Protein AF-A0A370G8D8-F1 (afdb_monomer_lite)

Organism: NCBI:txid254246

pLDDT: mean 83.09, std 14.34, range [38.81, 96.88]

Sequence (162 aa):
MQWWKKPDFDPYFFDPEKSTRTYGFIYNSIEMRDIIIDYLDWLRSDYPVCKQAIDLLRATIQFRAETSPESYFAEQRKSAQATPEDFKAPLEKMASVIQAAQQQLSLLDRQSNDYQFLSSAIRYCLTSVNERMNKLKMNEDAIYQKYFPGSKLQKMLEEQDI

Radius of gyration: 16.88 Å; chains: 1; bounding box: 49×33×49 Å

Structure (mmCIF, N/CA/C/O backbone):
data_AF-A0A370G8D8-F1
#
_entry.id   AF-A0A370G8D8-F1
#
loop_
_atom_site.group_PDB
_atom_site.i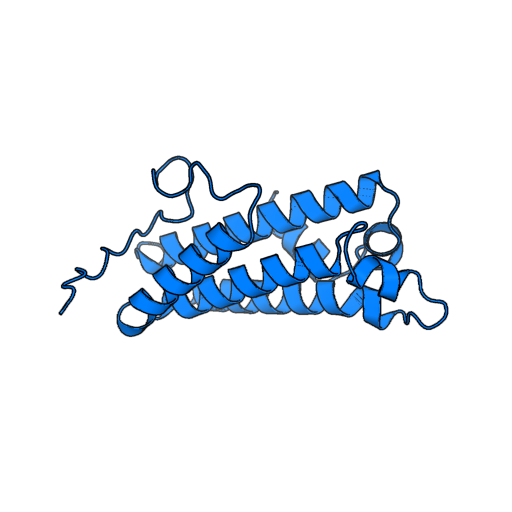d
_atom_site.type_symbol
_atom_site.label_atom_id
_atom_site.label_alt_id
_atom_site.label_comp_id
_atom_site.label_asym_id
_atom_site.label_entity_id
_atom_site.label_seq_id
_atom_site.pdbx_PDB_ins_code
_atom_site.Cartn_x
_atom_site.Cartn_y
_atom_site.Cartn_z
_atom_site.occupancy
_atom_site.B_iso_or_equiv
_atom_site.auth_seq_id
_atom_site.auth_comp_id
_atom_site.auth_asym_id
_atom_site.auth_atom_id
_atom_site.pdbx_PDB_model_num
ATOM 1 N N . MET A 1 1 ? -31.444 -21.882 0.914 1.00 38.81 1 MET A N 1
ATOM 2 C CA . MET A 1 1 ? -30.844 -20.721 1.605 1.00 38.81 1 MET A CA 1
ATOM 3 C C . MET A 1 1 ? -29.583 -21.200 2.290 1.00 38.81 1 MET A C 1
ATOM 5 O O . MET A 1 1 ? -29.697 -22.018 3.192 1.00 38.81 1 MET A O 1
ATOM 9 N N . GLN A 1 2 ? -28.402 -20.777 1.846 1.00 40.72 2 GLN A N 1
ATOM 10 C CA . GLN A 1 2 ? -27.200 -20.994 2.646 1.00 40.72 2 GLN A CA 1
ATOM 11 C C . GLN A 1 2 ? -27.131 -19.889 3.706 1.00 40.72 2 GLN A C 1
ATOM 13 O O . GLN A 1 2 ? -27.067 -18.709 3.375 1.00 40.72 2 GLN A O 1
ATOM 18 N N . TRP A 1 3 ? -27.212 -20.287 4.973 1.00 42.16 3 TRP A N 1
ATOM 19 C CA . TRP A 1 3 ? -27.082 -19.415 6.135 1.00 42.16 3 TRP A CA 1
ATOM 20 C C . TRP A 1 3 ? -25.593 -19.260 6.439 1.00 42.16 3 TRP A C 1
ATOM 22 O O . TRP A 1 3 ? -25.037 -20.025 7.221 1.00 42.16 3 TRP A O 1
ATOM 32 N N . TRP A 1 4 ? -24.923 -18.311 5.794 1.00 56.66 4 TRP A N 1
ATOM 33 C CA . TRP A 1 4 ? -23.570 -17.949 6.206 1.00 56.66 4 TRP A CA 1
ATOM 34 C C . TRP A 1 4 ? -23.686 -16.846 7.256 1.00 56.66 4 TRP A C 1
ATOM 36 O O . TRP A 1 4 ? -24.191 -15.760 6.972 1.00 56.66 4 TRP A O 1
ATOM 46 N N . LYS A 1 5 ? -23.272 -17.142 8.493 1.00 65.81 5 LYS A N 1
ATOM 47 C CA . LYS A 1 5 ? -23.154 -16.132 9.551 1.00 65.81 5 LYS A CA 1
ATOM 48 C C . LYS A 1 5 ? -22.111 -15.108 9.096 1.00 65.81 5 LYS A C 1
ATOM 50 O O . LYS A 1 5 ? -21.016 -15.505 8.697 1.00 65.81 5 LYS A O 1
ATOM 55 N N . LYS A 1 6 ? -22.449 -13.815 9.157 1.00 67.19 6 LYS A N 1
ATOM 56 C CA . LYS A 1 6 ? -21.480 -12.740 8.913 1.00 67.19 6 LYS A CA 1
ATOM 57 C C . LYS A 1 6 ? -20.287 -12.945 9.860 1.00 67.19 6 LYS A C 1
ATOM 59 O O . LYS A 1 6 ? -20.520 -13.192 11.047 1.00 67.19 6 LYS A O 1
ATOM 64 N N . PRO A 1 7 ? -19.043 -12.929 9.359 1.00 73.44 7 PRO A N 1
ATOM 65 C CA . PRO A 1 7 ? -17.883 -13.143 10.205 1.00 73.44 7 PRO A CA 1
ATOM 66 C C . PRO A 1 7 ? -17.727 -12.000 11.211 1.00 73.44 7 PRO A C 1
ATOM 68 O O . PRO A 1 7 ? -18.092 -10.862 10.927 1.00 73.44 7 PRO A O 1
ATOM 71 N N . ASP A 1 8 ? -17.163 -12.310 12.377 1.00 81.00 8 ASP A N 1
ATOM 72 C CA . ASP A 1 8 ? -16.868 -11.298 13.391 1.00 81.00 8 ASP A CA 1
ATOM 73 C C . ASP A 1 8 ? -15.711 -10.395 12.927 1.00 81.00 8 ASP A C 1
ATOM 75 O O . ASP A 1 8 ? -14.749 -10.872 12.309 1.00 81.00 8 ASP A O 1
ATOM 79 N N . PHE A 1 9 ? -15.806 -9.097 13.234 1.00 84.12 9 PHE A N 1
ATOM 80 C CA . PHE A 1 9 ? -14.749 -8.126 12.959 1.00 84.12 9 PHE A CA 1
ATOM 81 C C . PHE A 1 9 ? -13.510 -8.426 13.805 1.00 84.12 9 PHE A C 1
ATOM 83 O O . PHE A 1 9 ? -13.594 -8.557 15.026 1.00 84.12 9 PHE A O 1
ATOM 90 N N . ASP A 1 10 ? -12.360 -8.509 13.143 1.00 85.31 10 ASP A N 1
ATOM 91 C CA . ASP A 1 10 ? -11.067 -8.770 13.767 1.00 85.31 10 ASP A CA 1
ATOM 92 C C . ASP A 1 10 ? -10.209 -7.495 13.674 1.00 85.31 10 ASP A C 1
ATOM 94 O O . ASP A 1 10 ? -9.725 -7.179 12.584 1.00 85.31 10 ASP A O 1
ATOM 98 N N . PRO A 1 11 ? -10.004 -6.745 14.776 1.00 86.00 11 PRO A N 1
ATOM 99 C CA . PRO A 1 11 ? -9.183 -5.534 14.754 1.00 86.00 11 PRO A CA 1
ATOM 100 C C . PRO A 1 11 ? -7.704 -5.816 14.464 1.00 86.00 11 PRO A C 1
ATOM 102 O O . PRO A 1 11 ? -6.956 -4.898 14.133 1.00 86.00 11 PRO A O 1
ATOM 105 N N . TYR A 1 12 ? -7.281 -7.076 14.568 1.00 85.06 12 TYR A N 1
ATOM 106 C CA . TYR A 1 12 ? -5.923 -7.529 14.310 1.00 85.06 12 TYR A CA 1
ATOM 107 C C . TYR A 1 12 ? -5.818 -8.318 13.006 1.00 85.06 12 TYR A C 1
ATOM 109 O O . TYR A 1 12 ? -4.825 -9.006 12.792 1.00 85.06 12 TYR A O 1
ATOM 117 N N . PHE A 1 13 ? -6.809 -8.201 12.113 1.00 83.81 13 PHE A N 1
ATOM 118 C CA . PHE A 1 13 ? -6.880 -8.969 10.870 1.00 83.81 13 PHE A CA 1
ATOM 119 C C . PHE A 1 13 ? -5.586 -8.935 10.047 1.00 83.81 13 PHE A C 1
ATOM 121 O O . PHE A 1 13 ? -5.252 -9.933 9.425 1.00 83.81 13 PHE A O 1
ATOM 128 N N . PHE A 1 14 ? -4.850 -7.818 10.045 1.00 80.50 14 PHE A N 1
ATOM 129 C CA . PHE A 1 14 ? -3.592 -7.660 9.302 1.00 80.50 14 PHE A CA 1
ATOM 130 C C . PHE A 1 14 ? -2.323 -7.890 10.140 1.00 80.50 14 PHE A C 1
ATOM 132 O O . PHE A 1 14 ? -1.218 -7.712 9.632 1.00 80.50 14 PHE A O 1
ATOM 139 N N . ASP A 1 15 ? -2.457 -8.270 11.411 1.00 79.19 15 ASP A N 1
ATOM 140 C CA . ASP A 1 15 ? -1.344 -8.564 12.312 1.00 79.19 15 ASP A CA 1
ATOM 141 C C . ASP A 1 15 ? -1.056 -10.081 12.283 1.00 79.19 15 ASP A C 1
ATOM 143 O O . ASP A 1 15 ? -1.858 -10.870 12.792 1.00 79.19 15 ASP A O 1
ATOM 147 N N . PRO A 1 16 ? 0.053 -10.528 11.662 1.00 67.75 16 PRO A N 1
ATOM 148 C CA . PRO A 1 16 ? 0.359 -11.951 11.511 1.00 67.75 16 PRO A CA 1
ATOM 149 C C . PRO A 1 16 ? 0.662 -12.654 12.840 1.00 67.75 16 PRO A C 1
ATOM 151 O O . PRO A 1 16 ? 0.556 -13.876 12.913 1.00 67.75 16 PRO A O 1
ATOM 154 N N . GLU A 1 17 ? 1.017 -11.914 13.894 1.00 72.12 17 GLU A N 1
ATOM 155 C CA . GLU A 1 17 ? 1.260 -12.485 15.223 1.00 72.12 17 GLU A CA 1
ATOM 156 C C . GLU A 1 17 ? -0.039 -12.673 16.017 1.00 72.12 17 GLU A C 1
ATOM 158 O O . GLU A 1 17 ? -0.081 -13.468 16.958 1.00 72.12 17 GLU A O 1
ATOM 163 N N . LYS A 1 18 ? -1.108 -11.956 15.646 1.00 69.19 18 LYS A N 1
ATOM 164 C CA . LYS A 1 18 ? -2.366 -11.907 16.408 1.00 69.19 18 LYS A CA 1
ATOM 165 C C . LYS A 1 18 ? -3.569 -12.498 15.688 1.00 69.19 18 LYS A C 1
ATOM 167 O O . LYS A 1 18 ? -4.517 -12.902 16.359 1.00 69.19 18 LYS A O 1
ATOM 172 N N . SER A 1 19 ? -3.543 -12.586 14.362 1.00 67.50 19 SER A N 1
ATOM 173 C CA . SER A 1 19 ? -4.601 -13.230 13.593 1.00 67.50 19 SER A CA 1
ATOM 174 C C . SER A 1 19 ? -4.095 -14.528 12.971 1.00 67.50 19 SER A C 1
ATOM 176 O O . SER A 1 19 ? -3.135 -14.576 12.208 1.00 67.50 19 SER A O 1
ATOM 178 N N . THR A 1 20 ? -4.774 -15.633 13.275 1.00 56.56 20 THR A N 1
ATOM 179 C CA . THR A 1 20 ? -4.521 -16.927 12.618 1.00 56.56 20 THR A CA 1
ATOM 180 C C . THR A 1 20 ? -5.013 -16.940 11.174 1.00 56.56 20 THR A C 1
ATOM 182 O O . THR A 1 20 ? -4.702 -17.862 10.422 1.00 56.56 20 THR A O 1
ATOM 185 N N . ARG A 1 21 ? -5.771 -15.911 10.772 1.00 62.47 21 ARG A N 1
ATOM 186 C CA . ARG A 1 21 ? -6.265 -15.752 9.407 1.00 62.47 21 ARG A CA 1
ATOM 187 C C . ARG A 1 21 ? -5.127 -15.326 8.478 1.00 62.47 21 ARG A C 1
ATOM 189 O O . ARG A 1 21 ? -5.127 -15.749 7.332 1.00 62.47 21 ARG A O 1
ATOM 196 N N . THR A 1 22 ? -4.122 -14.594 8.974 1.00 53.59 22 THR A N 1
ATOM 197 C CA . THR A 1 22 ? -3.050 -13.965 8.177 1.00 53.59 22 THR A CA 1
ATOM 198 C C . THR A 1 22 ? -1.874 -14.837 7.779 1.00 53.59 22 THR A C 1
ATOM 200 O O . THR A 1 22 ? -1.141 -14.456 6.863 1.00 53.59 22 THR A O 1
ATOM 203 N N . TYR A 1 23 ? -1.694 -16.008 8.395 1.00 42.66 23 TYR A N 1
ATOM 204 C CA . TYR A 1 23 ? -0.470 -16.813 8.258 1.00 42.66 23 TYR A CA 1
ATOM 205 C C . TYR A 1 23 ? -0.176 -17.336 6.830 1.00 42.66 23 TYR A C 1
ATOM 207 O O . TYR A 1 23 ? 0.894 -17.888 6.594 1.00 42.66 23 TYR A O 1
ATOM 215 N N . GLY A 1 24 ? -1.078 -17.134 5.859 1.00 40.72 24 GLY A N 1
ATOM 216 C CA . GLY A 1 24 ? -0.882 -17.492 4.445 1.00 40.72 24 GLY A CA 1
ATOM 217 C C . GLY A 1 24 ? -0.984 -16.340 3.434 1.00 40.72 24 GLY A C 1
ATOM 218 O O . GLY A 1 24 ? -0.770 -16.569 2.247 1.00 40.72 24 GLY A O 1
ATOM 219 N N . PHE A 1 25 ? -1.303 -15.107 3.847 1.00 49.62 25 PHE A N 1
ATOM 220 C CA . PHE A 1 25 ? -1.709 -14.052 2.897 1.00 49.62 25 PHE A CA 1
ATOM 221 C C . PHE A 1 25 ? -0.563 -13.307 2.212 1.00 49.62 25 PHE A C 1
ATOM 223 O O . PHE A 1 25 ? -0.785 -12.631 1.205 1.00 49.62 25 PHE A O 1
ATOM 230 N N . ILE A 1 26 ? 0.660 -13.422 2.733 1.00 46.81 26 ILE A N 1
ATOM 231 C CA . ILE A 1 26 ? 1.772 -12.581 2.276 1.00 46.81 26 ILE A CA 1
ATOM 232 C C . ILE A 1 26 ? 2.274 -13.023 0.884 1.00 46.81 26 ILE A C 1
ATOM 234 O O . ILE A 1 26 ? 2.813 -12.212 0.129 1.00 46.81 26 ILE A O 1
ATOM 238 N N . TYR A 1 27 ? 2.029 -14.267 0.456 1.00 46.06 27 TYR A N 1
ATOM 239 C CA . TYR A 1 27 ? 2.657 -14.795 -0.755 1.00 46.06 27 TYR A CA 1
ATOM 240 C C . TYR A 1 27 ? 1.793 -15.863 -1.455 1.00 46.06 27 TYR A C 1
ATOM 242 O O . TYR A 1 27 ? 1.669 -16.969 -0.946 1.00 46.06 27 TYR A O 1
ATOM 250 N N . ASN A 1 28 ? 1.269 -15.552 -2.657 1.00 44.94 28 ASN A N 1
ATOM 251 C CA . ASN A 1 28 ? 1.292 -16.428 -3.858 1.00 44.94 28 ASN A CA 1
ATOM 252 C C . ASN A 1 28 ? 0.011 -16.667 -4.693 1.00 44.94 28 ASN A C 1
ATOM 254 O O . ASN A 1 28 ? 0.163 -17.270 -5.753 1.00 44.94 28 ASN A O 1
ATOM 258 N N . SER A 1 29 ? -1.198 -16.168 -4.387 1.00 52.34 29 SER A N 1
ATOM 259 C CA . SER A 1 29 ? -2.312 -16.322 -5.357 1.00 52.34 29 SER A CA 1
ATOM 260 C C . SER A 1 29 ? -3.285 -15.143 -5.454 1.00 52.34 29 SER A C 1
ATOM 262 O O . SER A 1 29 ? -3.555 -14.438 -4.483 1.00 52.34 29 SER A O 1
ATOM 264 N N . ILE A 1 30 ? -3.788 -14.918 -6.675 1.00 55.75 30 ILE A N 1
ATOM 265 C CA . ILE A 1 30 ? -4.848 -13.948 -7.003 1.00 55.75 30 ILE A CA 1
ATOM 266 C C . ILE A 1 30 ? -6.124 -14.279 -6.210 1.00 55.75 30 ILE A C 1
ATOM 268 O O . ILE A 1 30 ? -6.731 -13.385 -5.633 1.00 55.75 30 ILE A O 1
ATOM 272 N N . GLU A 1 31 ? -6.441 -15.565 -6.065 1.00 51.78 31 GLU A N 1
ATOM 273 C CA . GLU A 1 31 ? -7.634 -16.060 -5.365 1.00 51.78 31 GLU A CA 1
ATOM 274 C C . GLU A 1 31 ? -7.680 -15.664 -3.881 1.00 51.78 31 GLU A C 1
ATOM 276 O O . GLU A 1 31 ? -8.734 -15.290 -3.377 1.00 51.78 31 GLU A O 1
ATOM 281 N N . MET A 1 32 ? -6.545 -15.662 -3.168 1.00 62.66 32 MET A N 1
ATOM 282 C CA . MET A 1 32 ? -6.534 -15.220 -1.765 1.00 62.66 32 MET A CA 1
ATOM 283 C C . MET A 1 32 ? -6.774 -13.714 -1.604 1.00 62.66 32 MET A C 1
ATOM 285 O O . MET A 1 32 ? -7.257 -13.281 -0.561 1.00 62.66 32 MET A O 1
ATOM 289 N N . ARG A 1 33 ? -6.457 -12.902 -2.619 1.00 68.62 33 ARG A N 1
ATOM 290 C CA . ARG A 1 33 ? -6.674 -11.447 -2.570 1.00 68.62 33 ARG A CA 1
ATOM 291 C C . ARG A 1 33 ? -8.150 -11.104 -2.694 1.00 68.62 33 ARG A C 1
ATOM 293 O O . ARG A 1 33 ? -8.637 -10.268 -1.935 1.00 68.62 33 ARG A O 1
ATOM 300 N N . ASP A 1 34 ? -8.836 -11.774 -3.611 1.00 70.69 34 ASP A N 1
ATOM 301 C CA . ASP A 1 34 ? -10.264 -11.571 -3.838 1.00 70.69 34 ASP A CA 1
ATOM 302 C C . ASP A 1 34 ? -11.068 -12.011 -2.609 1.00 70.69 34 ASP A C 1
ATOM 304 O O . ASP A 1 34 ? -11.909 -11.255 -2.138 1.00 70.69 34 ASP A O 1
ATOM 308 N N . ILE A 1 35 ? -10.694 -13.129 -1.972 1.00 75.19 35 ILE A N 1
ATOM 309 C CA . ILE A 1 35 ? -11.316 -13.586 -0.716 1.00 75.19 35 ILE A CA 1
ATOM 310 C C . ILE A 1 35 ? -11.206 -12.537 0.403 1.00 75.19 35 ILE A C 1
ATOM 312 O O . ILE A 1 35 ? -12.169 -12.320 1.139 1.00 75.19 35 ILE A O 1
ATOM 316 N N . ILE A 1 36 ? -10.056 -11.871 0.552 1.00 78.81 36 ILE A N 1
ATOM 317 C CA . ILE A 1 36 ? -9.881 -10.824 1.573 1.00 78.81 36 ILE A CA 1
ATOM 318 C C . ILE A 1 36 ? -10.730 -9.599 1.239 1.00 78.81 36 ILE A C 1
ATOM 320 O O . ILE A 1 36 ? -11.385 -9.044 2.121 1.00 78.81 36 ILE A O 1
ATOM 324 N N . ILE A 1 37 ? -10.715 -9.160 -0.020 1.00 85.25 37 ILE A N 1
ATOM 325 C CA . ILE A 1 37 ? -11.503 -8.005 -0.453 1.00 85.25 37 ILE A CA 1
ATOM 326 C C . ILE A 1 37 ? -12.990 -8.286 -0.247 1.00 85.25 37 ILE A C 1
ATOM 328 O O . ILE A 1 37 ? -13.666 -7.444 0.333 1.00 85.25 37 ILE A O 1
ATOM 332 N N . ASP A 1 38 ? -13.476 -9.463 -0.637 1.00 83.00 38 ASP A N 1
ATOM 333 C CA . ASP A 1 38 ? -14.871 -9.873 -0.474 1.00 83.00 38 ASP A CA 1
ATOM 334 C C . ASP A 1 38 ? -15.261 -9.967 1.003 1.00 83.00 38 ASP A C 1
ATOM 336 O O . ASP A 1 38 ? -16.312 -9.466 1.405 1.00 83.00 38 ASP A O 1
ATOM 340 N N . TYR A 1 39 ? -14.390 -10.538 1.840 1.00 82.38 39 TYR A N 1
ATOM 341 C CA . TYR A 1 39 ? -14.570 -10.571 3.291 1.00 82.38 39 TYR A CA 1
ATOM 342 C C . TYR A 1 39 ? -14.745 -9.161 3.874 1.00 82.38 39 TYR A C 1
ATOM 344 O O . TYR A 1 39 ? -15.690 -8.903 4.622 1.00 82.38 39 TYR A O 1
ATOM 352 N N . LEU A 1 40 ? -13.858 -8.230 3.514 1.00 87.88 40 LEU A N 1
ATOM 353 C CA . LEU A 1 40 ? -13.926 -6.847 3.983 1.00 87.88 40 LEU A CA 1
ATOM 354 C C . LEU A 1 40 ? -15.129 -6.101 3.400 1.00 87.88 40 LEU A C 1
ATOM 356 O O . LEU A 1 40 ? -15.741 -5.294 4.101 1.00 87.88 40 LEU A O 1
ATOM 360 N N . ASP A 1 41 ? -15.492 -6.370 2.144 1.00 88.69 41 ASP A N 1
ATOM 361 C CA . ASP A 1 41 ? -16.655 -5.766 1.493 1.00 88.69 41 ASP A CA 1
ATOM 362 C C . ASP A 1 41 ? -17.942 -6.186 2.206 1.00 88.69 41 ASP A C 1
ATOM 364 O O . ASP A 1 41 ? -18.840 -5.370 2.410 1.00 88.69 41 ASP A O 1
ATOM 368 N N . TRP A 1 42 ? -17.988 -7.426 2.697 1.00 86.50 42 TRP A N 1
ATOM 369 C CA . TRP A 1 42 ? -19.103 -7.926 3.489 1.00 86.50 42 TRP A CA 1
ATOM 370 C C . TRP A 1 42 ? -19.208 -7.247 4.862 1.00 86.50 42 TRP A C 1
ATOM 372 O O . TRP A 1 42 ? -20.311 -7.029 5.370 1.00 86.50 42 TRP A O 1
ATOM 382 N N . LEU A 1 43 ? -18.074 -6.858 5.456 1.00 87.62 43 LEU A N 1
ATOM 383 C CA . LEU A 1 43 ? -18.013 -6.132 6.728 1.00 87.62 43 LEU A CA 1
ATOM 384 C C . LEU A 1 43 ? -18.287 -4.628 6.596 1.00 87.62 43 LEU A C 1
ATOM 386 O O . LEU A 1 43 ? -18.781 -4.026 7.551 1.00 87.62 43 LEU A O 1
ATOM 390 N N . ARG A 1 44 ? -18.036 -4.024 5.426 1.00 88.81 44 ARG A N 1
ATOM 391 C CA . ARG A 1 44 ? -18.013 -2.559 5.245 1.00 88.81 44 ARG A CA 1
ATOM 392 C C . ARG A 1 44 ? -19.302 -1.824 5.620 1.00 88.81 44 ARG A C 1
ATOM 394 O O . ARG A 1 44 ? -19.247 -0.626 5.872 1.00 88.81 44 ARG A O 1
ATOM 401 N N . SER A 1 45 ? -20.451 -2.508 5.602 1.00 84.81 45 SER A N 1
ATOM 402 C CA . SER A 1 45 ? -21.741 -1.920 5.994 1.00 84.81 45 SER A CA 1
ATOM 403 C C . SER A 1 45 ? -21.776 -1.531 7.469 1.00 84.81 45 SER A C 1
ATOM 405 O O . SER A 1 45 ? -22.396 -0.534 7.821 1.00 84.81 45 SER A O 1
ATOM 407 N N . ASP A 1 46 ? -21.097 -2.314 8.306 1.00 87.50 46 ASP A N 1
ATOM 408 C CA . ASP A 1 46 ? -21.121 -2.174 9.764 1.00 87.50 46 ASP A CA 1
ATOM 409 C C . ASP A 1 46 ? -19.826 -1.515 10.256 1.00 87.50 46 ASP A C 1
ATOM 411 O O . ASP A 1 46 ? -19.817 -0.861 11.294 1.00 87.50 46 ASP A O 1
ATOM 415 N N . TYR A 1 47 ? -18.748 -1.645 9.473 1.00 88.94 47 TYR A N 1
ATOM 416 C CA . TYR A 1 47 ? -17.420 -1.115 9.768 1.00 88.94 47 TYR A CA 1
ATOM 417 C C . TYR A 1 47 ? -16.918 -0.274 8.586 1.00 88.94 47 TYR A C 1
ATOM 419 O O . TYR A 1 47 ? -16.228 -0.792 7.701 1.00 88.94 47 TYR A O 1
ATOM 427 N N . PRO A 1 48 ? -17.225 1.038 8.540 1.00 87.88 48 PRO A N 1
ATOM 428 C CA . PRO A 1 48 ? -16.827 1.911 7.431 1.00 87.88 48 PRO A CA 1
ATOM 429 C C . PRO A 1 48 ? -15.311 1.948 7.186 1.00 87.88 48 PRO A C 1
ATOM 431 O O . PRO A 1 48 ? -14.871 2.165 6.056 1.00 87.88 48 PRO A O 1
ATOM 434 N N . VAL A 1 49 ? -14.509 1.674 8.222 1.00 91.50 49 VAL A N 1
ATOM 435 C CA . VAL A 1 49 ? -13.045 1.565 8.144 1.00 91.50 49 VAL A CA 1
ATOM 436 C C . VAL A 1 49 ? -12.576 0.489 7.151 1.00 91.50 49 VAL A C 1
ATOM 438 O O . VAL A 1 49 ? -11.526 0.643 6.522 1.00 91.50 49 VAL A O 1
ATOM 441 N N . CYS A 1 50 ? -13.381 -0.555 6.916 1.00 92.31 50 CYS A N 1
ATOM 442 C CA . CYS A 1 50 ? -13.083 -1.591 5.928 1.00 92.31 50 CYS A CA 1
ATOM 443 C C . CYS A 1 50 ? -12.981 -1.030 4.507 1.00 92.31 50 CYS A C 1
ATOM 445 O O . CYS A 1 50 ? -12.188 -1.544 3.726 1.00 92.31 50 CYS A O 1
ATOM 447 N N . LYS A 1 51 ? -13.703 0.051 4.169 1.00 92.94 51 LYS A N 1
ATOM 448 C CA . LYS A 1 51 ? -13.589 0.690 2.849 1.00 92.94 51 LYS A CA 1
ATOM 449 C C . LYS A 1 51 ? -12.159 1.160 2.582 1.00 92.94 51 LYS A C 1
ATOM 451 O O . LYS A 1 51 ? -11.595 0.847 1.540 1.00 92.94 51 LYS A O 1
ATOM 456 N N . GLN A 1 52 ? -11.556 1.849 3.549 1.00 93.38 52 GLN A N 1
ATOM 457 C CA . GLN A 1 52 ? -10.201 2.372 3.398 1.00 93.38 52 GLN A CA 1
ATOM 458 C C . GLN A 1 52 ? -9.160 1.246 3.319 1.00 93.38 52 GLN A C 1
ATOM 460 O O . GLN A 1 52 ? -8.209 1.337 2.544 1.00 93.38 52 GLN A O 1
ATOM 465 N N . ALA A 1 53 ? -9.358 0.161 4.075 1.00 92.38 53 ALA A N 1
ATOM 466 C CA . ALA A 1 53 ? -8.513 -1.028 3.981 1.00 92.38 53 ALA A CA 1
ATOM 467 C C . ALA A 1 53 ? -8.645 -1.734 2.616 1.00 92.38 53 ALA A C 1
ATOM 469 O O . ALA A 1 53 ? -7.638 -2.149 2.046 1.00 92.38 53 ALA A O 1
ATOM 470 N N . ILE A 1 54 ? -9.855 -1.825 2.049 1.00 92.69 54 ILE A N 1
ATOM 471 C CA . ILE A 1 54 ? -10.080 -2.365 0.697 1.00 92.69 54 ILE A CA 1
ATOM 472 C C . ILE A 1 54 ? -9.358 -1.518 -0.352 1.00 92.69 54 ILE A C 1
ATOM 474 O O . ILE A 1 54 ? -8.666 -2.069 -1.211 1.00 92.69 54 ILE A O 1
ATOM 478 N N . ASP A 1 55 ? -9.492 -0.193 -0.279 1.00 93.94 55 ASP A N 1
ATOM 479 C CA . ASP A 1 55 ? -8.856 0.726 -1.226 1.00 93.94 55 ASP A CA 1
ATOM 480 C C . ASP A 1 55 ? -7.322 0.595 -1.176 1.00 93.94 55 ASP A C 1
ATOM 482 O O . ASP A 1 55 ? -6.675 0.492 -2.223 1.00 93.94 55 ASP A O 1
ATOM 486 N N . LEU A 1 56 ? -6.743 0.483 0.027 1.00 92.69 56 LEU A N 1
ATOM 487 C CA . LEU A 1 56 ? -5.317 0.198 0.238 1.00 92.69 56 LEU A CA 1
ATOM 488 C C . LEU A 1 56 ? -4.876 -1.129 -0.384 1.00 92.69 56 LEU A C 1
ATOM 490 O O . LEU A 1 56 ? -3.865 -1.179 -1.092 1.00 92.69 56 LEU A O 1
ATOM 494 N N . LEU A 1 57 ? -5.620 -2.208 -0.135 1.00 90.19 57 LEU A N 1
ATOM 495 C CA . LEU A 1 57 ? -5.291 -3.534 -0.653 1.00 90.19 57 LEU A CA 1
ATOM 496 C C . LEU A 1 57 ? -5.347 -3.560 -2.179 1.00 90.19 57 LEU A C 1
ATOM 498 O O . LEU A 1 57 ? -4.400 -4.015 -2.819 1.00 90.19 57 LEU A O 1
ATOM 502 N N . ARG A 1 58 ? -6.413 -3.017 -2.776 1.00 90.69 58 ARG A N 1
ATOM 503 C CA . ARG A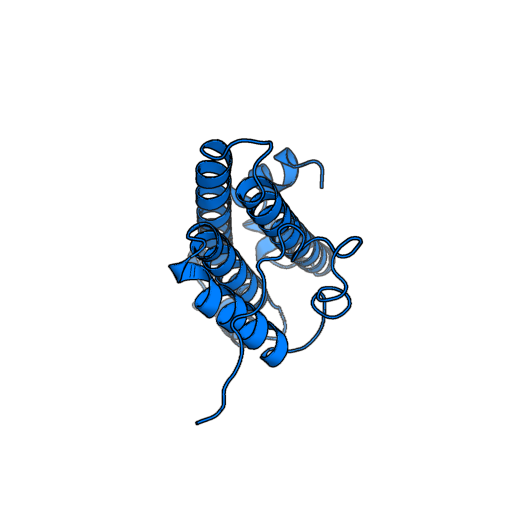 1 58 ? -6.565 -2.922 -4.235 1.00 90.69 58 ARG A CA 1
ATOM 504 C C . ARG A 1 58 ? -5.442 -2.106 -4.865 1.00 90.69 58 ARG A C 1
ATOM 506 O O . ARG A 1 58 ? -4.847 -2.556 -5.845 1.00 90.69 58 ARG A O 1
ATOM 513 N N . ALA A 1 59 ? -5.106 -0.955 -4.282 1.00 92.81 59 ALA A N 1
ATOM 514 C CA . ALA A 1 59 ? -3.997 -0.132 -4.753 1.00 92.81 59 ALA A CA 1
ATOM 515 C C . ALA A 1 59 ? -2.658 -0.872 -4.654 1.00 92.81 59 ALA A C 1
ATOM 517 O O . ALA A 1 59 ? -1.887 -0.857 -5.607 1.00 92.81 59 ALA A O 1
ATOM 518 N N . THR A 1 60 ? -2.414 -1.594 -3.559 1.00 91.50 60 THR A N 1
ATOM 519 C CA . THR A 1 60 ? -1.188 -2.385 -3.365 1.00 91.50 60 THR A CA 1
ATOM 520 C C . THR A 1 60 ? -1.085 -3.527 -4.378 1.00 91.50 60 THR A C 1
ATOM 522 O O . THR A 1 60 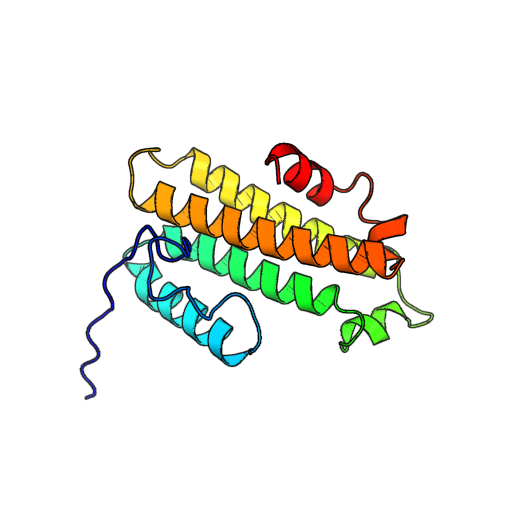? -0.016 -3.790 -4.931 1.00 91.50 60 THR A O 1
ATOM 525 N N . ILE A 1 61 ? -2.195 -4.214 -4.655 1.00 87.31 61 ILE A N 1
ATOM 526 C CA . ILE A 1 61 ? -2.272 -5.288 -5.654 1.00 87.31 61 ILE A CA 1
ATOM 527 C C . ILE A 1 61 ? -1.941 -4.751 -7.043 1.00 87.31 61 ILE A C 1
ATOM 529 O O . ILE A 1 61 ? -1.080 -5.310 -7.729 1.00 87.31 61 ILE A O 1
ATOM 533 N N . GLN A 1 62 ? -2.596 -3.656 -7.428 1.00 88.56 62 GLN A N 1
ATOM 534 C CA . GLN A 1 62 ? -2.368 -2.993 -8.703 1.00 88.56 62 GLN A CA 1
ATOM 535 C C . GLN A 1 62 ? -0.929 -2.488 -8.808 1.00 88.56 62 GLN A C 1
ATOM 537 O O . GLN A 1 62 ? -0.260 -2.793 -9.786 1.00 88.56 62 GLN A O 1
ATOM 542 N N . PHE A 1 63 ? -0.406 -1.848 -7.762 1.00 91.88 63 PHE A N 1
ATOM 543 C CA . PHE A 1 63 ? 0.982 -1.406 -7.686 1.00 91.88 63 PHE A CA 1
ATOM 544 C C . PHE A 1 63 ? 1.969 -2.551 -7.928 1.00 91.88 63 PHE A C 1
ATOM 546 O O . PHE A 1 63 ? 2.899 -2.432 -8.724 1.00 91.88 63 PHE A O 1
ATOM 553 N N . ARG A 1 64 ? 1.778 -3.705 -7.280 1.00 88.19 64 ARG A N 1
ATOM 554 C CA . ARG A 1 64 ? 2.660 -4.865 -7.481 1.00 88.19 64 ARG A CA 1
ATOM 555 C C . ARG A 1 64 ? 2.582 -5.417 -8.901 1.00 88.19 64 ARG A C 1
ATOM 557 O O . ARG A 1 64 ? 3.611 -5.844 -9.417 1.00 88.19 64 ARG A O 1
ATOM 564 N N . ALA A 1 65 ? 1.403 -5.416 -9.521 1.00 85.31 65 ALA A N 1
ATOM 565 C CA . ALA A 1 65 ? 1.241 -5.824 -10.915 1.00 85.31 65 ALA A CA 1
ATOM 566 C C . ALA A 1 65 ? 1.932 -4.827 -11.860 1.00 85.31 65 ALA A C 1
ATOM 568 O O . ALA A 1 65 ? 2.823 -5.206 -12.618 1.00 85.31 65 ALA A O 1
ATOM 569 N N . GLU A 1 66 ? 1.607 -3.544 -11.724 1.00 88.12 66 GLU A N 1
ATOM 570 C CA . GLU A 1 66 ? 2.100 -2.427 -12.539 1.00 88.12 66 GLU A CA 1
ATOM 571 C C . GLU A 1 66 ? 3.576 -2.121 -12.354 1.00 88.12 66 GLU A C 1
ATOM 573 O O . GLU A 1 66 ? 4.145 -1.377 -13.145 1.00 88.12 66 GLU A O 1
ATOM 578 N N . THR A 1 67 ? 4.214 -2.702 -11.343 1.00 88.25 67 THR A N 1
ATOM 579 C CA . THR A 1 67 ? 5.659 -2.618 -11.140 1.00 88.25 67 THR A CA 1
ATOM 580 C C . THR A 1 67 ? 6.353 -3.959 -11.343 1.00 88.25 67 THR A C 1
ATOM 582 O O . THR A 1 67 ? 7.574 -4.011 -11.272 1.00 88.25 67 THR A O 1
ATOM 585 N N . SER A 1 68 ? 5.642 -5.061 -11.608 1.00 85.81 68 SER A N 1
ATOM 586 C CA . SER A 1 68 ? 6.263 -6.374 -11.852 1.00 85.81 68 SER A CA 1
ATOM 587 C C . SER A 1 68 ? 7.118 -6.370 -13.129 1.00 85.81 68 SER A C 1
ATOM 589 O O . SER A 1 68 ? 6.676 -5.776 -14.114 1.00 85.81 68 SER A O 1
ATOM 591 N N . PRO A 1 69 ? 8.313 -7.002 -13.161 1.00 71.25 69 PRO A N 1
ATOM 592 C CA . PRO A 1 69 ? 9.100 -7.199 -14.380 1.00 71.25 69 PRO A CA 1
ATOM 593 C C . PRO A 1 69 ? 8.607 -8.375 -15.241 1.00 71.25 69 PRO A C 1
ATOM 595 O O . PRO A 1 69 ? 9.042 -8.501 -16.382 1.00 71.25 69 PRO A O 1
ATOM 598 N N . GLU A 1 70 ? 7.716 -9.216 -14.707 1.00 71.75 70 GLU A N 1
ATOM 599 C CA . GLU A 1 70 ? 7.245 -10.473 -15.320 1.00 71.75 70 GLU A CA 1
ATOM 600 C C . GLU A 1 70 ? 5.783 -10.399 -15.805 1.00 71.75 70 GLU A C 1
ATOM 602 O O . GLU A 1 70 ? 5.196 -11.409 -16.169 1.00 71.75 70 GLU A O 1
ATOM 607 N N . SER A 1 71 ? 5.154 -9.221 -15.769 1.00 70.50 71 SER A N 1
ATOM 608 C CA . SER A 1 71 ? 3.733 -9.052 -16.118 1.00 70.50 71 SER A CA 1
ATOM 609 C C . SER A 1 71 ? 3.534 -8.331 -17.454 1.00 70.50 71 SER A C 1
ATOM 611 O O . SER A 1 71 ? 4.465 -7.709 -17.959 1.00 70.50 71 SER A O 1
ATOM 613 N N . TYR A 1 72 ? 2.295 -8.306 -17.957 1.00 75.12 72 TYR A N 1
ATOM 614 C CA . TYR A 1 72 ? 1.879 -7.469 -19.094 1.00 75.12 72 TYR A CA 1
ATOM 615 C C . TYR A 1 72 ? 2.341 -6.003 -18.966 1.00 75.12 72 TYR A C 1
ATOM 617 O O . TYR A 1 72 ? 2.807 -5.397 -19.929 1.00 75.12 72 TYR A O 1
ATOM 625 N N . PHE A 1 73 ? 2.310 -5.435 -17.756 1.00 73.06 73 PHE A N 1
ATOM 626 C CA . PHE A 1 73 ? 2.793 -4.070 -17.529 1.00 73.06 73 PHE A CA 1
ATOM 627 C C . PHE A 1 73 ? 4.302 -3.925 -17.758 1.00 73.06 73 PHE A C 1
ATOM 629 O O . PHE A 1 73 ? 4.760 -2.858 -18.153 1.00 73.06 73 PHE A O 1
ATOM 636 N N . ALA A 1 74 ? 5.093 -4.981 -17.553 1.00 75.62 74 ALA A N 1
ATOM 637 C CA . ALA A 1 74 ? 6.513 -4.958 -17.892 1.00 75.62 74 ALA A CA 1
ATOM 638 C C . ALA A 1 74 ? 6.728 -4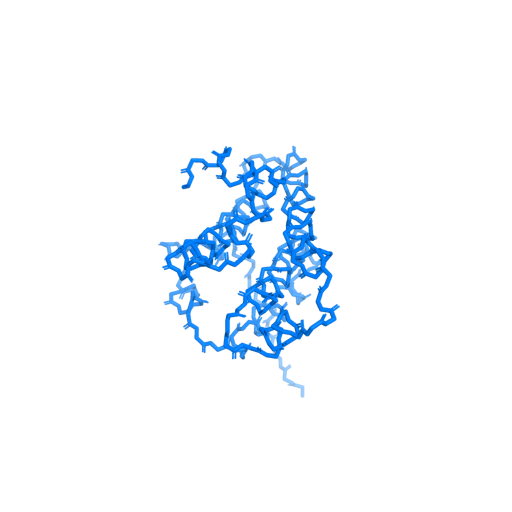.806 -19.399 1.00 75.62 74 ALA A C 1
ATOM 640 O O . ALA A 1 74 ? 7.631 -4.085 -19.815 1.00 75.62 74 ALA A O 1
ATOM 641 N N . GLU A 1 75 ? 5.907 -5.474 -20.209 1.00 80.19 75 GLU A N 1
ATOM 642 C CA . GLU A 1 75 ? 5.962 -5.381 -21.669 1.00 80.19 75 GLU A CA 1
ATOM 643 C C . GLU A 1 75 ? 5.578 -3.976 -22.134 1.00 80.19 75 GLU A C 1
ATOM 645 O O . GLU A 1 75 ? 6.306 -3.376 -22.924 1.00 80.19 75 GLU A O 1
ATOM 650 N N . GLN A 1 76 ? 4.513 -3.400 -21.562 1.00 79.00 76 GLN A N 1
ATOM 651 C CA . GLN A 1 76 ? 4.117 -2.016 -21.831 1.00 79.00 76 GLN A CA 1
ATOM 652 C C . GLN A 1 76 ? 5.252 -1.029 -21.511 1.00 79.00 76 GLN A C 1
ATOM 654 O O . GLN A 1 76 ? 5.581 -0.187 -22.346 1.00 79.00 76 GLN A O 1
ATOM 659 N N . ARG A 1 77 ? 5.910 -1.168 -20.351 1.00 80.31 77 ARG A N 1
ATOM 660 C CA . ARG A 1 77 ? 7.038 -0.305 -19.943 1.00 80.31 77 ARG A CA 1
ATOM 661 C C . ARG A 1 77 ? 8.304 -0.503 -20.780 1.00 80.31 77 ARG A C 1
ATOM 663 O O . ARG A 1 77 ? 9.113 0.414 -20.878 1.00 80.31 77 ARG A O 1
ATOM 670 N N . LYS A 1 78 ? 8.501 -1.691 -21.358 1.00 77.31 78 LYS A N 1
ATOM 671 C CA . LYS A 1 78 ? 9.622 -1.994 -22.267 1.00 77.31 78 LYS A CA 1
ATOM 672 C C . LYS A 1 78 ? 9.348 -1.558 -23.711 1.00 77.31 78 LYS A C 1
ATOM 674 O O . LYS A 1 78 ? 10.261 -1.619 -24.533 1.00 77.31 78 LYS A O 1
ATOM 679 N N . SER A 1 79 ? 8.124 -1.136 -24.035 1.00 80.69 79 SER A N 1
ATOM 680 C CA . SER A 1 79 ? 7.771 -0.666 -25.376 1.00 80.69 79 SER A CA 1
ATOM 681 C C . SER A 1 79 ? 8.464 0.658 -25.720 1.00 80.69 79 SER A C 1
ATOM 683 O O . SER A 1 79 ? 8.753 1.477 -24.848 1.00 80.69 79 SER A O 1
ATOM 685 N N . ALA A 1 80 ? 8.696 0.903 -27.013 1.00 77.00 80 ALA A N 1
ATOM 686 C CA . ALA A 1 80 ? 9.301 2.148 -27.495 1.00 77.00 80 ALA A CA 1
ATOM 687 C C . ALA A 1 80 ? 8.414 3.391 -27.260 1.00 77.00 80 ALA A C 1
ATOM 689 O O . ALA A 1 80 ? 8.893 4.516 -27.378 1.00 77.00 80 ALA A O 1
ATOM 690 N N . GLN A 1 81 ? 7.130 3.192 -26.949 1.00 83.50 81 GLN A N 1
ATOM 691 C CA . GLN A 1 81 ? 6.143 4.240 -26.690 1.00 83.50 81 GLN A CA 1
ATOM 692 C C . GLN A 1 81 ? 5.950 4.530 -25.196 1.00 83.50 81 GLN A C 1
ATOM 694 O O . GLN A 1 81 ? 5.174 5.426 -24.866 1.00 83.50 81 GLN A O 1
ATOM 699 N N . ALA A 1 82 ? 6.628 3.803 -24.300 1.00 83.25 82 ALA A N 1
ATOM 700 C CA . ALA A 1 82 ? 6.529 4.041 -22.867 1.00 83.25 82 ALA A CA 1
ATOM 701 C C . ALA A 1 82 ? 6.961 5.475 -22.522 1.00 83.25 82 ALA A C 1
ATOM 703 O O . ALA A 1 82 ? 8.054 5.935 -22.860 1.00 83.25 82 ALA A O 1
ATOM 704 N N . THR A 1 83 ? 6.085 6.184 -21.829 1.00 87.62 83 THR A N 1
ATOM 705 C CA . THR A 1 83 ? 6.282 7.562 -21.393 1.00 87.62 83 THR A CA 1
ATOM 706 C C . THR A 1 83 ? 6.808 7.598 -19.958 1.00 87.62 83 THR A C 1
ATOM 708 O O . THR A 1 83 ? 6.603 6.652 -19.199 1.00 87.62 83 THR A O 1
ATOM 711 N N . PRO A 1 84 ? 7.442 8.700 -19.512 1.00 88.00 84 PRO A N 1
ATOM 712 C CA . PRO A 1 84 ? 7.767 8.891 -18.096 1.00 88.00 84 PRO A CA 1
ATOM 713 C C . PRO A 1 84 ? 6.565 8.713 -17.156 1.00 88.00 84 PRO A C 1
ATOM 715 O O . PRO A 1 84 ? 6.747 8.318 -16.006 1.00 88.00 84 PRO A O 1
ATOM 718 N N . GLU A 1 85 ? 5.356 8.993 -17.645 1.00 88.25 85 GLU A N 1
ATOM 719 C CA . GLU A 1 85 ? 4.115 8.869 -16.884 1.00 88.25 85 GLU A CA 1
ATOM 720 C C . GLU A 1 85 ? 3.790 7.408 -16.556 1.00 88.25 85 GLU A C 1
ATOM 722 O O . GLU A 1 85 ? 3.406 7.112 -15.428 1.00 88.25 85 GLU A O 1
ATOM 727 N N . ASP A 1 86 ? 4.069 6.477 -17.476 1.00 87.44 86 ASP A N 1
ATOM 728 C CA . ASP A 1 86 ? 3.862 5.035 -17.269 1.00 87.44 86 ASP A CA 1
ATOM 729 C C . ASP A 1 86 ? 4.700 4.478 -16.101 1.00 87.44 86 ASP A C 1
ATOM 731 O O . ASP A 1 86 ? 4.358 3.455 -15.506 1.00 87.44 86 ASP A O 1
ATOM 735 N N . PHE A 1 87 ? 5.792 5.159 -15.739 1.00 89.25 87 PHE A N 1
ATOM 736 C CA . PHE A 1 87 ? 6.634 4.800 -14.596 1.00 89.25 87 PHE A CA 1
ATOM 737 C C . PHE A 1 87 ? 6.248 5.538 -13.304 1.00 89.25 87 PHE A C 1
ATOM 739 O O . PHE A 1 87 ? 6.443 4.997 -12.214 1.00 89.25 87 PHE A O 1
ATOM 746 N N . LYS A 1 88 ? 5.714 6.764 -13.402 1.00 92.00 88 LYS A N 1
ATOM 747 C CA . LYS A 1 88 ? 5.351 7.601 -12.242 1.00 92.00 88 LYS A CA 1
ATOM 748 C C . LYS A 1 88 ? 3.947 7.327 -11.715 1.00 92.00 88 LYS A C 1
ATOM 750 O O . LYS A 1 88 ? 3.766 7.283 -10.499 1.00 92.00 88 LYS A O 1
ATOM 755 N N . ALA A 1 89 ? 2.983 7.097 -12.602 1.00 91.75 89 ALA A N 1
ATOM 756 C CA . ALA A 1 89 ? 1.582 6.873 -12.262 1.00 91.75 89 ALA A CA 1
ATOM 757 C C . ALA A 1 89 ? 1.363 5.831 -11.142 1.00 91.75 89 ALA A C 1
ATOM 759 O O . ALA A 1 89 ? 0.654 6.151 -10.181 1.00 91.75 89 ALA A O 1
ATOM 760 N N . PRO A 1 90 ? 1.987 4.630 -11.164 1.00 92.94 90 PRO A N 1
ATOM 761 C CA . PRO A 1 90 ? 1.816 3.668 -10.073 1.00 92.94 90 PRO A CA 1
ATOM 762 C C . PRO A 1 90 ? 2.349 4.185 -8.726 1.00 92.94 90 PRO A C 1
ATOM 764 O O . PRO A 1 90 ? 1.727 3.945 -7.688 1.00 92.94 90 PRO A O 1
ATOM 767 N N . LEU A 1 91 ? 3.466 4.926 -8.721 1.00 95.75 91 LEU A N 1
ATOM 768 C CA . LEU A 1 91 ? 4.053 5.507 -7.505 1.00 95.75 91 LEU A CA 1
ATOM 769 C C . LEU A 1 91 ? 3.126 6.569 -6.899 1.00 95.75 91 LEU A C 1
ATOM 771 O O . LEU A 1 91 ? 2.871 6.568 -5.694 1.00 95.75 91 LEU A O 1
ATOM 775 N N . GLU A 1 92 ? 2.603 7.466 -7.735 1.00 95.88 92 GLU A N 1
ATOM 776 C CA . GLU A 1 92 ? 1.724 8.557 -7.306 1.00 95.88 92 GLU A CA 1
ATOM 777 C C . GLU A 1 92 ? 0.368 8.053 -6.819 1.00 95.88 92 GLU A C 1
ATOM 779 O O . GLU A 1 92 ? -0.139 8.518 -5.792 1.00 95.88 92 GLU A O 1
ATOM 784 N N . LYS A 1 93 ? -0.198 7.063 -7.515 1.00 95.94 93 LYS A N 1
ATOM 785 C CA . LYS A 1 93 ? -1.444 6.417 -7.111 1.00 95.94 93 LYS A CA 1
ATOM 786 C C . LYS A 1 93 ? -1.297 5.750 -5.748 1.00 95.94 93 LYS A C 1
ATOM 788 O O . LYS A 1 93 ? -2.127 5.985 -4.872 1.00 95.94 93 LYS A O 1
ATOM 793 N N . MET A 1 94 ? -0.234 4.970 -5.545 1.00 96.38 94 MET A N 1
ATOM 794 C CA . MET A 1 94 ? -0.010 4.299 -4.264 1.00 96.38 94 MET A CA 1
ATOM 795 C C . MET A 1 94 ? 0.201 5.306 -3.127 1.00 96.38 94 MET A C 1
ATOM 797 O O . MET A 1 94 ? -0.432 5.183 -2.078 1.00 96.38 94 MET A O 1
ATOM 801 N N . ALA A 1 95 ? 1.013 6.346 -3.352 1.00 96.44 95 ALA A N 1
ATOM 802 C CA . ALA A 1 95 ? 1.229 7.415 -2.375 1.00 96.44 95 ALA A CA 1
ATOM 803 C C . ALA A 1 95 ? -0.085 8.107 -1.978 1.00 96.44 95 ALA A C 1
ATOM 805 O O . ALA A 1 95 ? -0.343 8.331 -0.798 1.00 96.44 95 ALA A O 1
ATOM 806 N N . SER A 1 96 ? -0.946 8.402 -2.953 1.00 96.88 96 SER A N 1
ATOM 807 C CA . SER A 1 96 ? -2.228 9.071 -2.705 1.00 96.88 96 SER A CA 1
ATOM 808 C C . SER A 1 96 ? -3.169 8.221 -1.846 1.00 96.88 96 SER A C 1
ATOM 810 O O . SER A 1 96 ? -3.825 8.742 -0.946 1.00 96.88 96 SER A O 1
ATOM 812 N N . VAL A 1 97 ? -3.215 6.905 -2.081 1.00 96.44 97 VAL A N 1
ATOM 813 C CA . VAL A 1 97 ? -4.074 5.991 -1.307 1.00 96.44 97 VAL A CA 1
ATOM 814 C C . VAL A 1 97 ? -3.544 5.787 0.116 1.00 96.44 97 VAL A C 1
ATOM 816 O O . VAL A 1 97 ? -4.336 5.779 1.060 1.00 96.44 97 VAL A O 1
ATOM 819 N N . ILE A 1 98 ? -2.220 5.691 0.295 1.00 94.88 98 ILE A N 1
ATOM 820 C CA . ILE A 1 98 ? -1.590 5.665 1.627 1.00 94.88 98 ILE A CA 1
ATOM 821 C C . ILE A 1 98 ? -1.914 6.948 2.389 1.00 94.88 98 ILE A C 1
ATOM 823 O O . ILE A 1 98 ? -2.365 6.882 3.531 1.00 94.88 98 ILE A O 1
ATOM 827 N N . GLN A 1 99 ? -1.749 8.105 1.746 1.00 95.19 99 GLN A N 1
ATOM 828 C CA . GLN A 1 99 ? -2.026 9.399 2.360 1.00 95.19 99 GLN A CA 1
ATOM 829 C C . GLN A 1 99 ? -3.485 9.515 2.807 1.00 95.19 99 GLN A C 1
ATOM 831 O O . GLN A 1 99 ? -3.747 9.938 3.931 1.00 95.19 99 GLN A O 1
ATOM 836 N N . ALA A 1 100 ? -4.433 9.106 1.961 1.00 95.19 100 ALA A N 1
ATOM 837 C CA . ALA A 1 100 ? -5.850 9.094 2.313 1.00 95.19 100 ALA A CA 1
ATOM 838 C C . ALA A 1 100 ? -6.127 8.183 3.522 1.00 95.19 100 ALA A C 1
ATOM 840 O O . ALA A 1 100 ? -6.870 8.557 4.429 1.00 95.19 100 ALA A O 1
ATOM 841 N N . ALA A 1 101 ? -5.477 7.017 3.585 1.00 94.81 101 ALA A N 1
ATOM 842 C CA . ALA A 1 101 ? -5.623 6.113 4.717 1.00 94.81 101 ALA A CA 1
ATOM 843 C C . ALA A 1 101 ? -5.027 6.677 6.012 1.00 94.81 101 ALA A C 1
ATOM 845 O O . ALA A 1 101 ? -5.648 6.568 7.065 1.00 94.81 101 ALA A O 1
ATOM 846 N N . GLN A 1 102 ? -3.858 7.315 5.944 1.00 94.31 102 GLN A N 1
ATOM 847 C CA . GLN A 1 102 ? -3.231 7.975 7.091 1.00 94.31 102 GLN A CA 1
ATOM 848 C C . GLN A 1 102 ? -4.063 9.163 7.590 1.00 94.31 102 GLN A C 1
ATOM 850 O O . GLN A 1 102 ? -4.222 9.339 8.797 1.00 94.31 102 GLN A O 1
ATOM 855 N N . GLN A 1 103 ? -4.643 9.948 6.677 1.00 94.81 103 GLN A N 1
ATOM 856 C CA . GLN A 1 103 ? -5.585 11.011 7.029 1.00 94.81 103 GLN A CA 1
ATOM 857 C C . GLN A 1 103 ? -6.801 10.435 7.755 1.00 94.81 103 GLN A C 1
ATOM 859 O O . GLN A 1 103 ? -7.131 10.913 8.836 1.00 94.81 103 GLN A O 1
ATOM 864 N N . GLN A 1 104 ? -7.408 9.365 7.234 1.00 94.38 104 GLN A N 1
ATOM 865 C CA . GLN A 1 104 ? -8.525 8.697 7.901 1.00 94.38 104 GLN A CA 1
ATOM 866 C C . GLN A 1 104 ? -8.126 8.159 9.282 1.00 94.38 104 GLN A C 1
ATOM 868 O O . GLN A 1 104 ? -8.858 8.357 10.247 1.00 94.38 104 GLN A O 1
ATOM 873 N N . LEU A 1 105 ? -6.951 7.534 9.401 1.00 95.38 105 LEU A N 1
ATOM 874 C CA . LEU A 1 105 ? -6.419 7.032 10.668 1.00 95.38 105 LEU A CA 1
ATOM 875 C C . LEU A 1 105 ? -6.270 8.151 11.708 1.00 95.38 105 LEU A C 1
ATOM 877 O O . LEU A 1 105 ? -6.587 7.942 12.875 1.00 95.38 105 LEU A O 1
ATOM 881 N N . SER A 1 106 ? -5.829 9.342 11.289 1.00 95.19 106 SER A N 1
ATOM 882 C CA . SER A 1 106 ? -5.648 10.495 12.183 1.00 95.19 106 SER A CA 1
ATOM 883 C C . SER A 1 106 ? -6.953 11.037 12.780 1.00 95.19 106 SER A C 1
ATOM 885 O O . SER A 1 106 ? -6.912 11.744 13.785 1.00 95.19 106 SER A O 1
ATOM 887 N N . LEU A 1 107 ? -8.098 10.688 12.184 1.00 95.06 107 LEU A N 1
ATOM 888 C CA . LEU A 1 107 ? -9.432 11.051 12.664 1.00 95.06 107 LEU A CA 1
ATOM 889 C C . LEU A 1 107 ? -10.015 10.016 13.641 1.00 95.06 107 LEU A C 1
ATOM 891 O O . LEU A 1 107 ? -11.055 10.275 14.244 1.00 95.06 107 LEU A O 1
ATOM 895 N N . LEU A 1 108 ? -9.382 8.846 13.784 1.00 94.44 108 LEU A N 1
ATOM 896 C CA . LEU A 1 108 ? -9.844 7.771 14.660 1.00 94.44 108 LEU A CA 1
ATOM 897 C C . LEU A 1 108 ? -9.228 7.894 16.059 1.00 94.44 108 LEU A C 1
ATOM 899 O O . LEU A 1 108 ? -8.077 8.301 16.224 1.00 94.44 108 LEU A O 1
ATOM 903 N N . ASP A 1 109 ? -9.981 7.478 17.078 1.00 94.75 109 ASP A N 1
ATOM 904 C CA . ASP A 1 109 ? -9.445 7.337 18.432 1.00 94.75 109 ASP A CA 1
ATOM 905 C C . ASP A 1 109 ? -8.371 6.239 18.451 1.00 94.75 109 ASP A C 1
ATOM 907 O O . ASP A 1 109 ? -8.626 5.105 18.043 1.00 94.75 109 ASP A O 1
ATOM 911 N N . ARG A 1 110 ? -7.180 6.559 18.968 1.00 91.44 110 ARG A N 1
ATOM 912 C CA . ARG A 1 110 ? -6.027 5.648 19.057 1.00 91.44 110 ARG A CA 1
ATOM 913 C C . ARG A 1 110 ? -6.325 4.361 19.830 1.00 91.44 110 ARG A C 1
ATOM 915 O O . ARG A 1 110 ? -5.663 3.349 19.600 1.00 91.44 110 ARG A O 1
ATOM 922 N N . GLN A 1 111 ? -7.290 4.397 20.750 1.00 92.31 111 GLN A N 1
ATOM 923 C CA . GLN A 1 111 ? -7.698 3.228 21.535 1.00 92.31 111 GLN A CA 1
ATOM 924 C C . GLN A 1 111 ? -8.793 2.392 20.852 1.00 92.31 111 GLN A C 1
ATOM 926 O O . GLN A 1 111 ? -9.123 1.312 21.335 1.00 92.31 111 GLN A O 1
ATOM 931 N N . SER A 1 112 ? -9.345 2.857 19.728 1.00 93.62 112 SER A N 1
ATOM 932 C CA . SER A 1 112 ? -10.426 2.163 19.029 1.00 93.62 112 SER A CA 1
ATOM 933 C C . SER A 1 112 ? -9.942 0.949 18.233 1.00 93.62 112 SER A C 1
ATOM 935 O O . SER A 1 112 ? -8.839 0.921 17.681 1.00 93.62 112 SER A O 1
ATOM 937 N N . ASN A 1 113 ? -10.828 -0.040 18.108 1.00 92.62 113 ASN A N 1
ATOM 938 C CA . ASN A 1 113 ? -10.630 -1.201 17.240 1.00 92.62 113 ASN A CA 1
ATOM 939 C C . ASN A 1 113 ? -10.438 -0.795 15.768 1.00 92.62 113 ASN A C 1
ATOM 941 O O . ASN A 1 113 ? -9.624 -1.399 15.073 1.00 92.62 113 ASN A O 1
ATOM 945 N N . ASP A 1 114 ? -11.124 0.257 15.314 1.00 93.44 114 ASP A N 1
ATOM 946 C CA . ASP A 1 114 ? -10.993 0.787 13.952 1.00 93.44 114 ASP A CA 1
ATOM 947 C C . ASP A 1 114 ? -9.593 1.357 13.699 1.00 93.44 114 ASP A C 1
ATOM 949 O O . ASP A 1 114 ? -9.016 1.138 12.632 1.00 93.44 114 ASP A O 1
ATOM 953 N N . TYR A 1 115 ? -9.012 2.046 14.688 1.00 93.94 115 TYR A N 1
ATOM 954 C CA . TYR A 1 115 ? -7.639 2.540 14.596 1.00 93.94 115 TYR A CA 1
ATOM 955 C C . TYR A 1 115 ? -6.640 1.387 14.496 1.00 93.94 115 TYR A C 1
ATOM 957 O O . TYR A 1 115 ? -5.772 1.407 13.625 1.00 93.94 115 TYR A O 1
ATOM 965 N N . GLN A 1 116 ? -6.762 0.367 15.352 1.00 91.38 116 GLN A N 1
ATOM 966 C CA . GLN A 1 116 ? -5.870 -0.802 15.317 1.00 91.38 116 GLN A CA 1
ATOM 967 C C . GLN A 1 116 ? -5.962 -1.537 13.972 1.00 91.38 116 GLN A C 1
ATOM 969 O O . GLN A 1 116 ? -4.941 -1.864 13.357 1.00 91.38 116 GLN A O 1
ATOM 974 N N . PHE A 1 117 ? -7.183 -1.705 13.465 1.00 92.88 117 PHE A N 1
ATOM 975 C CA . PHE A 1 117 ? -7.446 -2.327 12.175 1.00 92.88 117 PHE A CA 1
ATOM 976 C C . PHE A 1 117 ? -6.841 -1.537 11.008 1.00 92.88 117 PHE A C 1
ATOM 978 O O . PHE A 1 117 ? -6.106 -2.094 10.194 1.00 92.88 117 PHE A O 1
ATOM 985 N N . LEU A 1 118 ? -7.097 -0.229 10.920 1.00 93.88 118 LEU A N 1
ATOM 986 C CA . LEU A 1 118 ? -6.590 0.578 9.808 1.00 93.88 118 LEU A CA 1
ATOM 987 C C . LEU A 1 118 ? -5.074 0.781 9.887 1.00 93.88 118 LEU A C 1
ATOM 989 O O . LEU A 1 118 ? -4.397 0.721 8.863 1.00 93.88 118 LEU A O 1
ATOM 993 N N . SER A 1 119 ? -4.528 0.971 11.089 1.00 93.12 119 SER A N 1
ATOM 994 C CA . SER A 1 119 ? -3.083 1.069 11.315 1.00 93.12 119 SER A CA 1
ATOM 995 C C . SER A 1 119 ? -2.360 -0.199 10.851 1.00 93.12 119 SER A C 1
ATOM 997 O O . SER A 1 119 ? -1.375 -0.122 10.112 1.00 93.12 119 SER A O 1
ATOM 999 N N . SER A 1 120 ? -2.882 -1.377 11.212 1.00 89.19 120 SER A N 1
ATOM 1000 C CA . SER A 1 120 ? -2.311 -2.654 10.770 1.00 89.19 120 SER A CA 1
ATOM 1001 C C . SER A 1 120 ? -2.453 -2.863 9.257 1.00 89.19 120 SER A C 1
ATOM 1003 O O . SER A 1 120 ? -1.494 -3.300 8.623 1.00 89.19 120 SER A O 1
ATOM 1005 N N . ALA A 1 121 ? -3.573 -2.454 8.645 1.00 90.00 121 ALA A N 1
ATOM 1006 C CA . ALA A 1 121 ? -3.751 -2.475 7.189 1.00 90.00 121 ALA A CA 1
ATOM 1007 C C . ALA A 1 121 ? -2.730 -1.588 6.452 1.00 90.00 121 ALA A C 1
ATOM 1009 O O . ALA A 1 121 ? -2.144 -2.006 5.449 1.00 90.00 121 ALA A O 1
ATOM 1010 N N . ILE A 1 122 ? -2.496 -0.369 6.958 1.00 92.19 122 ILE A N 1
ATOM 1011 C CA . ILE A 1 122 ? -1.500 0.567 6.417 1.00 92.19 122 ILE A CA 1
ATOM 1012 C C . ILE A 1 122 ? -0.107 -0.055 6.506 1.00 92.19 122 ILE A C 1
ATOM 1014 O O . ILE A 1 122 ? 0.584 -0.130 5.491 1.00 92.19 122 ILE A O 1
ATOM 1018 N N . ARG A 1 123 ? 0.285 -0.554 7.686 1.00 88.12 123 ARG A N 1
ATOM 1019 C CA . ARG A 1 123 ? 1.589 -1.201 7.894 1.00 88.12 123 ARG A CA 1
ATOM 1020 C C . ARG A 1 123 ? 1.783 -2.381 6.944 1.00 88.12 123 ARG A C 1
ATOM 1022 O O . ARG A 1 123 ? 2.805 -2.450 6.271 1.00 88.12 123 ARG A O 1
ATOM 1029 N N . TYR A 1 124 ? 0.784 -3.253 6.834 1.00 85.62 124 TYR A N 1
ATOM 1030 C CA . TYR A 1 124 ? 0.808 -4.398 5.926 1.00 85.62 124 TYR A CA 1
ATOM 1031 C C . TYR A 1 124 ? 1.065 -3.982 4.468 1.00 85.62 124 TYR A C 1
ATOM 1033 O O . TYR A 1 124 ? 1.931 -4.539 3.787 1.00 85.62 124 TYR A O 1
ATOM 1041 N N . CYS A 1 125 ? 0.348 -2.963 3.985 1.00 89.44 125 CYS A N 1
ATOM 1042 C CA . CYS A 1 125 ? 0.511 -2.467 2.621 1.00 89.44 125 CYS A CA 1
ATOM 1043 C C . CYS A 1 125 ? 1.879 -1.804 2.407 1.00 89.44 125 CYS A C 1
ATOM 1045 O O . CYS A 1 125 ? 2.520 -2.055 1.387 1.00 89.44 125 CYS A O 1
ATOM 1047 N N . LEU A 1 126 ? 2.357 -1.012 3.372 1.00 90.44 126 LEU A N 1
ATOM 1048 C CA . LEU A 1 126 ? 3.677 -0.377 3.315 1.00 90.44 126 LEU A CA 1
ATOM 1049 C C . LEU A 1 126 ? 4.807 -1.408 3.259 1.00 90.44 126 LEU A C 1
ATOM 1051 O O . LEU A 1 126 ? 5.682 -1.284 2.405 1.00 90.44 126 LEU A O 1
ATOM 1055 N N . THR A 1 127 ? 4.766 -2.456 4.089 1.00 87.12 127 THR A N 1
ATOM 1056 C CA . THR A 1 127 ? 5.747 -3.554 4.042 1.00 87.12 127 THR A CA 1
ATOM 1057 C C . THR A 1 127 ? 5.784 -4.196 2.655 1.00 87.12 127 THR A C 1
ATOM 1059 O O . THR A 1 127 ? 6.848 -4.332 2.053 1.00 87.12 127 THR A O 1
ATOM 1062 N N . SER A 1 128 ? 4.613 -4.505 2.093 1.00 86.94 128 SER A N 1
ATOM 1063 C CA . SER A 1 128 ? 4.488 -5.088 0.753 1.00 86.94 128 SER A CA 1
ATOM 1064 C C . SER A 1 128 ? 5.026 -4.172 -0.357 1.00 86.94 128 SER A C 1
ATOM 1066 O O . SER A 1 128 ? 5.661 -4.651 -1.304 1.00 86.94 128 SER A O 1
ATOM 1068 N N . VAL A 1 129 ? 4.799 -2.858 -0.258 1.00 91.50 129 VAL A N 1
ATOM 1069 C CA . VAL A 1 129 ? 5.367 -1.866 -1.182 1.00 91.50 129 VAL A CA 1
ATOM 1070 C C . VAL A 1 129 ? 6.887 -1.792 -1.024 1.00 91.50 129 VAL A C 1
ATOM 1072 O O . VAL A 1 129 ? 7.589 -1.838 -2.033 1.00 91.50 129 VAL A O 1
ATOM 1075 N N . ASN A 1 130 ? 7.411 -1.738 0.203 1.00 90.50 130 ASN A N 1
ATOM 1076 C CA . ASN A 1 130 ? 8.850 -1.647 0.456 1.00 90.50 130 ASN A CA 1
ATOM 1077 C C . ASN A 1 130 ? 9.602 -2.866 -0.098 1.00 90.50 130 ASN A C 1
ATOM 1079 O O . ASN A 1 130 ? 10.569 -2.726 -0.843 1.00 90.50 130 ASN A O 1
ATOM 1083 N N . GLU A 1 131 ? 9.104 -4.078 0.161 1.00 88.50 131 GLU A N 1
ATOM 1084 C CA . GLU A 1 131 ? 9.642 -5.308 -0.434 1.00 88.50 131 GLU A CA 1
ATOM 1085 C C . GLU A 1 131 ? 9.675 -5.245 -1.965 1.00 88.50 131 GLU A C 1
ATOM 1087 O O . GLU A 1 131 ? 10.638 -5.683 -2.601 1.00 88.50 131 GLU A O 1
ATOM 1092 N N . ARG A 1 132 ? 8.616 -4.703 -2.578 1.00 89.88 132 ARG A N 1
ATOM 1093 C CA . ARG A 1 132 ? 8.533 -4.550 -4.031 1.00 89.88 132 ARG A CA 1
ATOM 1094 C C . ARG A 1 132 ? 9.582 -3.565 -4.542 1.00 89.88 132 ARG A C 1
ATOM 1096 O O . ARG A 1 132 ? 10.265 -3.885 -5.515 1.00 89.88 132 ARG A O 1
ATOM 1103 N N . MET A 1 133 ? 9.743 -2.421 -3.882 1.00 92.12 133 MET A N 1
ATOM 1104 C CA . MET A 1 133 ? 10.762 -1.431 -4.234 1.00 92.12 133 MET A CA 1
ATOM 1105 C C . MET A 1 133 ? 12.175 -1.988 -4.063 1.00 92.12 133 MET A C 1
ATOM 1107 O O . MET A 1 133 ? 12.998 -1.823 -4.959 1.00 92.12 133 MET A O 1
ATOM 1111 N N . ASN A 1 134 ? 12.434 -2.750 -3.000 1.00 90.31 134 ASN A N 1
ATOM 1112 C CA . ASN A 1 134 ? 13.710 -3.436 -2.801 1.00 90.31 134 ASN A CA 1
ATOM 1113 C C . ASN A 1 134 ? 14.013 -4.442 -3.921 1.00 90.31 134 ASN A C 1
ATOM 1115 O O . ASN A 1 134 ? 15.135 -4.478 -4.424 1.00 90.31 134 ASN A O 1
ATOM 1119 N N . LYS A 1 135 ? 13.017 -5.201 -4.397 1.00 89.50 135 LYS A N 1
ATOM 1120 C CA . LYS A 1 135 ? 13.198 -6.084 -5.565 1.00 89.50 135 LYS A CA 1
ATOM 1121 C C . LYS A 1 135 ? 13.541 -5.305 -6.838 1.00 89.50 135 LYS A C 1
ATOM 1123 O O . LYS A 1 135 ? 14.411 -5.725 -7.592 1.00 89.50 135 LYS A O 1
ATOM 1128 N N . LEU A 1 136 ? 12.884 -4.170 -7.080 1.00 91.12 136 LEU A N 1
ATOM 1129 C CA . LEU A 1 136 ? 13.194 -3.309 -8.229 1.00 91.12 136 LEU A CA 1
ATOM 1130 C C . LEU A 1 136 ? 14.598 -2.706 -8.139 1.00 91.12 136 LEU A C 1
ATOM 1132 O O . LEU A 1 136 ? 15.300 -2.665 -9.146 1.00 91.12 136 LEU A O 1
ATOM 1136 N N . LYS A 1 137 ? 15.020 -2.297 -6.936 1.00 92.88 137 LYS A N 1
ATOM 1137 C CA . LYS A 1 137 ? 16.380 -1.825 -6.656 1.00 92.88 137 LYS A CA 1
ATOM 1138 C C . LYS A 1 137 ? 17.420 -2.870 -7.038 1.00 92.88 137 LYS A C 1
ATOM 1140 O O . LYS A 1 137 ? 18.354 -2.548 -7.762 1.00 92.88 137 LYS A O 1
ATOM 1145 N N . MET A 1 138 ? 17.240 -4.104 -6.562 1.00 91.56 138 MET A N 1
ATOM 1146 C CA . MET A 1 138 ? 18.157 -5.219 -6.823 1.00 91.56 138 MET A CA 1
ATOM 1147 C C . MET A 1 138 ? 18.247 -5.577 -8.309 1.00 91.56 138 MET A C 1
ATOM 1149 O O . MET A 1 138 ? 19.303 -5.994 -8.766 1.00 91.56 138 MET A O 1
ATOM 1153 N N . ASN A 1 139 ? 17.158 -5.388 -9.055 1.00 89.69 139 ASN A N 1
ATOM 1154 C CA . ASN A 1 139 ? 17.096 -5.658 -10.492 1.00 89.69 139 ASN A CA 1
ATOM 1155 C C . ASN A 1 139 ? 17.487 -4.452 -11.363 1.00 89.69 139 ASN A C 1
ATOM 1157 O O . ASN A 1 139 ? 17.282 -4.502 -12.573 1.00 89.69 139 ASN A O 1
ATOM 1161 N N . GLU A 1 140 ? 17.977 -3.360 -10.763 1.00 88.19 140 GLU A N 1
ATOM 1162 C CA . GLU A 1 140 ? 18.331 -2.115 -11.462 1.00 88.19 140 GLU A CA 1
ATOM 1163 C C . GLU A 1 140 ? 17.190 -1.547 -12.335 1.00 88.19 140 GLU A C 1
ATOM 1165 O O . GLU A 1 140 ? 17.418 -0.887 -13.349 1.00 88.19 140 GLU A O 1
ATOM 1170 N N . ASP A 1 141 ? 15.934 -1.782 -11.939 1.00 89.69 141 ASP A N 1
ATOM 1171 C CA . ASP A 1 141 ? 14.766 -1.393 -12.732 1.00 89.69 141 ASP A CA 1
ATOM 1172 C C . ASP A 1 141 ? 14.632 0.138 -12.811 1.00 89.69 141 ASP A C 1
ATOM 1174 O O . ASP A 1 141 ? 14.812 0.861 -11.823 1.00 89.69 141 ASP A O 1
ATOM 1178 N N . ALA A 1 142 ? 14.268 0.643 -13.993 1.00 86.50 142 ALA A N 1
ATOM 1179 C CA . ALA A 1 142 ? 14.135 2.071 -14.258 1.00 86.50 142 ALA A CA 1
ATOM 1180 C C . ALA A 1 142 ? 13.145 2.777 -13.315 1.00 86.50 142 ALA A C 1
ATOM 1182 O O . ALA A 1 142 ? 13.413 3.920 -12.940 1.00 86.50 142 ALA A O 1
ATOM 1183 N N . ILE A 1 143 ? 12.057 2.110 -12.889 1.00 90.62 143 ILE A N 1
ATOM 1184 C CA . ILE A 1 143 ? 11.121 2.634 -11.875 1.00 90.62 143 ILE A CA 1
ATOM 1185 C C . ILE A 1 143 ? 11.898 3.041 -10.627 1.00 90.62 143 ILE A C 1
ATOM 1187 O O . ILE A 1 143 ? 11.765 4.170 -10.156 1.00 90.62 143 ILE A O 1
ATOM 1191 N N . TYR A 1 144 ? 12.742 2.144 -10.115 1.00 93.25 144 TYR A N 1
ATOM 1192 C CA . TYR A 1 144 ? 13.504 2.407 -8.902 1.00 93.25 144 TYR A CA 1
ATOM 1193 C C . TYR A 1 144 ? 14.647 3.393 -9.142 1.00 93.25 144 TYR A C 1
ATOM 1195 O O . TYR A 1 144 ? 14.874 4.263 -8.316 1.00 93.25 144 TYR A O 1
ATOM 1203 N N . GLN A 1 145 ? 15.376 3.282 -10.252 1.00 91.81 145 GLN A N 1
ATOM 1204 C CA . GLN A 1 145 ? 16.578 4.096 -10.460 1.00 91.81 145 GLN A CA 1
ATOM 1205 C C . GLN A 1 145 ? 16.266 5.560 -10.793 1.00 91.81 145 GLN A C 1
ATOM 1207 O O . GLN A 1 145 ? 17.025 6.452 -10.422 1.00 91.81 145 GLN A O 1
ATOM 1212 N N . LYS A 1 146 ? 15.165 5.821 -11.508 1.00 92.44 146 LYS A N 1
ATOM 1213 C CA . LYS A 1 146 ? 14.881 7.152 -12.069 1.00 92.44 146 LYS A CA 1
ATOM 1214 C C . LYS A 1 146 ? 13.641 7.824 -11.495 1.00 92.44 146 LYS A C 1
ATOM 1216 O O . LYS A 1 146 ? 13.598 9.050 -11.470 1.00 92.44 146 LYS A O 1
ATOM 1221 N N . TYR A 1 147 ? 12.634 7.056 -11.082 1.00 93.94 147 TYR A N 1
ATOM 1222 C CA . TYR A 1 147 ? 11.307 7.608 -10.774 1.00 93.94 147 TYR A CA 1
ATOM 1223 C C . TYR A 1 147 ? 10.932 7.518 -9.297 1.00 93.94 147 TYR A C 1
ATOM 1225 O O . TYR A 1 147 ? 10.203 8.371 -8.801 1.00 93.94 147 TYR A O 1
ATOM 1233 N N . PHE A 1 148 ? 11.441 6.515 -8.585 1.00 94.81 148 PHE A N 1
ATOM 1234 C CA . PHE A 1 148 ? 11.256 6.386 -7.145 1.00 94.81 148 PHE A CA 1
ATOM 1235 C C . PHE A 1 148 ? 12.008 7.447 -6.322 1.00 94.81 148 PHE A C 1
ATOM 1237 O O . PHE A 1 148 ? 11.392 7.978 -5.393 1.00 94.81 148 PHE A O 1
ATOM 1244 N N . PRO A 1 149 ? 13.268 7.820 -6.634 1.00 94.06 149 PRO A N 1
ATOM 1245 C CA . PRO A 1 149 ? 14.000 8.818 -5.869 1.00 94.06 149 PRO A CA 1
ATOM 1246 C C . PRO A 1 149 ? 13.321 10.188 -5.971 1.00 94.06 149 PRO A C 1
ATOM 1248 O O . PRO A 1 149 ? 12.988 10.656 -7.058 1.00 94.06 149 PRO A O 1
ATOM 1251 N N . GLY A 1 150 ? 13.091 10.831 -4.832 1.00 90.88 150 GLY A N 1
ATOM 1252 C CA . GLY A 1 150 ? 12.350 12.084 -4.712 1.00 90.88 150 GLY A CA 1
ATOM 1253 C C . GLY A 1 150 ? 10.829 11.946 -4.843 1.00 90.88 150 GLY A C 1
ATOM 1254 O O . GLY A 1 150 ? 10.124 12.949 -4.695 1.00 90.88 150 GLY A O 1
ATOM 1255 N N . SER A 1 151 ? 10.300 10.742 -5.093 1.00 94.56 151 SER A N 1
ATOM 1256 C CA . SER A 1 151 ? 8.854 10.522 -5.182 1.00 94.56 151 SER A CA 1
ATOM 1257 C C . SER A 1 151 ? 8.170 10.723 -3.827 1.00 94.56 151 SER A C 1
ATOM 1259 O O . SER A 1 151 ? 8.767 10.547 -2.763 1.00 94.56 151 SER A O 1
ATOM 1261 N N . LYS A 1 152 ? 6.873 11.054 -3.850 1.00 94.56 152 LYS A N 1
ATOM 1262 C CA . LYS A 1 152 ? 6.056 11.112 -2.625 1.00 94.56 152 LYS A CA 1
ATOM 1263 C C . LYS A 1 152 ? 6.034 9.765 -1.900 1.00 94.56 152 LYS A C 1
ATOM 1265 O O . LYS A 1 152 ? 6.075 9.740 -0.677 1.00 94.56 152 LYS A O 1
ATOM 1270 N N 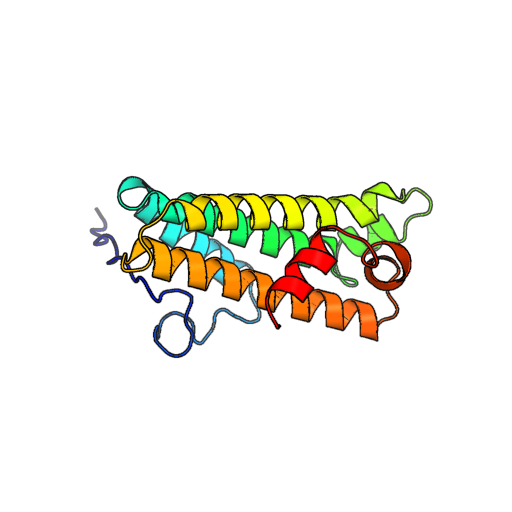. LEU A 1 153 ? 6.005 8.666 -2.659 1.00 94.75 153 LEU A N 1
ATOM 1271 C CA . LEU A 1 153 ? 5.976 7.318 -2.103 1.00 94.75 153 LEU A CA 1
ATOM 1272 C C . LEU A 1 153 ? 7.255 6.990 -1.327 1.00 94.75 153 LEU A C 1
ATOM 1274 O O . LEU A 1 153 ? 7.161 6.409 -0.254 1.00 94.75 153 LEU A O 1
ATOM 1278 N N . GLN A 1 154 ? 8.429 7.391 -1.829 1.00 94.62 154 GLN A N 1
ATOM 1279 C CA . GLN A 1 154 ? 9.688 7.218 -1.097 1.00 94.62 154 GLN A CA 1
ATOM 1280 C C . GLN A 1 154 ? 9.632 7.924 0.260 1.00 94.62 154 GLN A C 1
ATOM 1282 O O . GLN A 1 154 ? 9.883 7.289 1.276 1.00 94.62 154 GLN A O 1
ATOM 1287 N N . LYS A 1 155 ? 9.244 9.206 0.281 1.00 91.12 155 LYS A N 1
ATOM 1288 C CA . LYS A 1 155 ? 9.155 9.987 1.527 1.00 91.12 155 LYS A CA 1
ATOM 1289 C C . LYS A 1 155 ? 8.236 9.319 2.549 1.00 91.12 155 LYS A C 1
ATOM 1291 O O . LYS A 1 155 ? 8.593 9.195 3.710 1.00 91.12 155 LYS A O 1
ATOM 1296 N N . MET A 1 156 ? 7.084 8.826 2.095 1.00 90.50 156 MET A N 1
ATOM 1297 C CA . MET A 1 156 ? 6.132 8.116 2.955 1.00 90.50 156 MET A CA 1
ATOM 1298 C C . MET A 1 156 ? 6.686 6.806 3.519 1.00 90.50 156 MET A C 1
ATOM 1300 O O . MET A 1 156 ? 6.302 6.425 4.617 1.00 90.50 156 MET A O 1
ATOM 1304 N N . LEU A 1 157 ? 7.539 6.098 2.775 1.00 89.69 157 LEU A N 1
ATOM 1305 C CA . LEU A 1 157 ? 8.179 4.874 3.262 1.00 89.69 157 LEU A CA 1
ATOM 1306 C C . LEU A 1 157 ? 9.281 5.196 4.282 1.00 89.69 157 LEU A C 1
ATOM 1308 O O . LEU A 1 157 ? 9.365 4.525 5.304 1.00 89.69 157 LEU A O 1
ATOM 1312 N N . GLU A 1 158 ? 10.065 6.249 4.043 1.00 87.56 158 GLU A N 1
ATOM 1313 C CA . GLU A 1 158 ? 11.137 6.703 4.942 1.00 87.56 158 GLU A CA 1
ATOM 1314 C C . GLU A 1 158 ? 10.602 7.261 6.272 1.00 87.56 158 GLU A C 1
ATOM 1316 O O . GLU A 1 158 ? 11.187 7.022 7.321 1.00 87.56 158 GLU A O 1
ATOM 1321 N N . GLU A 1 159 ? 9.461 7.957 6.260 1.00 81.88 159 GLU A N 1
ATOM 1322 C CA . GLU A 1 159 ? 8.815 8.507 7.466 1.00 81.88 159 GLU A CA 1
ATOM 1323 C C . GLU A 1 159 ? 8.251 7.437 8.421 1.00 81.88 159 GLU A C 1
ATOM 1325 O O . GLU A 1 159 ? 7.806 7.767 9.521 1.00 81.88 159 GLU A O 1
ATOM 1330 N N . GLN A 1 160 ? 8.218 6.167 8.011 1.00 69.25 160 GLN A N 1
ATOM 1331 C CA . GLN A 1 160 ? 7.582 5.079 8.762 1.00 69.25 160 GLN A CA 1
ATOM 1332 C C . GLN A 1 160 ? 8.582 4.154 9.482 1.00 69.25 160 GLN A C 1
ATOM 1334 O O . GLN A 1 160 ? 8.136 3.170 10.072 1.00 69.25 160 GLN A O 1
ATOM 1339 N N . ASP A 1 161 ? 9.890 4.464 9.468 1.00 50.78 161 ASP A N 1
ATOM 1340 C CA . ASP A 1 161 ? 10.971 3.637 10.049 1.00 50.78 161 ASP A CA 1
ATOM 1341 C C . ASP A 1 161 ? 10.889 2.147 9.617 1.00 50.78 161 ASP A C 1
ATOM 1343 O O . ASP A 1 161 ? 11.068 1.233 10.429 1.00 50.78 161 ASP A O 1
ATOM 1347 N N . ILE A 1 162 ? 10.581 1.888 8.334 1.00 47.16 162 ILE A N 1
ATOM 1348 C CA . ILE A 1 162 ? 10.619 0.545 7.707 1.00 47.16 162 ILE A CA 1
ATOM 1349 C C . ILE A 1 162 ? 11.899 0.381 6.886 1.00 47.16 162 ILE A C 1
ATOM 1351 O O . ILE A 1 162 ? 12.219 1.297 6.098 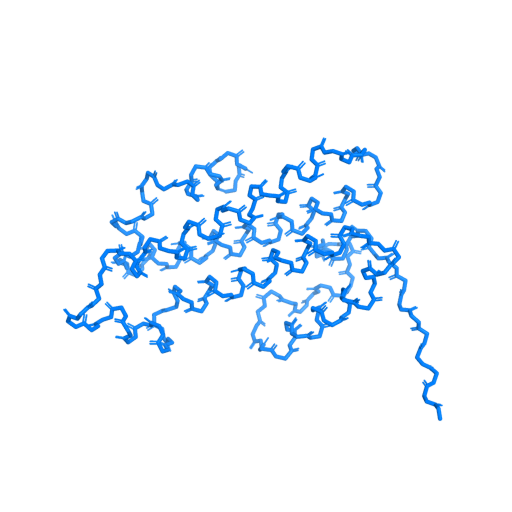1.00 47.16 162 ILE A O 1
#

Secondary structure (DSSP, 8-state):
----PPPPP-TTTT-TTT-TTGGGTTSS-HHHHHHHHHHHHHHTTT-THHHHHHHHHHHHHHHHHHT-SSSHHHHHHHSTT--HHHHHHHHHHHHHHHHHHHHHHHTS-TTSHHHHHHHHHHHHHHHHHHHHHHHHHHTT-HIIIIISTT-HHHHHHHTTT-

Foldseek 3Di:
DDDDDLDDDDLCCLPVVPDPNNVPQLDDDPVSLVVLLVSLVSVCVVQVLSVLLSLLSVLLVVLLQCLDCPHPNVVVCVDPPHDPCSLQVSLQSNLVSLVVLVVVLVVDDCPDSSNSNSVSSSVSSLVSVVVSLVVCVVVVHCSNPPHLVVGSNVVVSVVVVD